Protein AF-M1EPX5-F1 (afdb_monomer_lite)

Sequence (72 aa):
SMKLGQDVLVSSQVSSLLHSILQLYKLHLPADFCIMHLEDRLQEMYLKSKMLSEYLRGHTRVHVKELGVVLG

InterPro domains:
  IPR028086 Folliculin-interacting protein, C-terminal domain [PF14638] (2-72)
  IPR037545 Tripartite DENN domain, FNIP1/2-type [PS51836] (1-72)

Radius of gyration: 16.62 Å; chains: 1; bounding box: 40×30×40 Å

Organism: Mustela putorius furo (NCBI:txid9669)

Secondary structure (DSSP, 8-state):
----SPPPPPPHHHHHHHHHHHHHHHTT--HHHHHHHHHHHHHHHHHHHHHHHHHHTTSS---HHHHHHHH-

pLDDT: mean 86.62, std 13.09, range [54.19, 98.44]

Foldseek 3Di:
DDDDDDDDDDDPLVVVLVVVLVVCVVVVHDPVVSVVSSVVSVVLQVVLVVVVVCCVVVVDDDDVVVNVVSSD

Structure (mmCIF, N/CA/C/O backbone):
data_AF-M1EPX5-F1
#
_entry.id   AF-M1EPX5-F1
#
loop_
_atom_site.group_PDB
_atom_site.id
_atom_site.type_symbol
_atom_site.label_atom_id
_atom_site.label_alt_id
_atom_site.label_comp_id
_atom_site.label_asym_id
_atom_site.label_entity_id
_atom_site.label_seq_id
_atom_site.pdbx_PDB_ins_code
_atom_site.Cartn_x
_atom_site.Cartn_y
_atom_site.Cartn_z
_atom_site.occupancy
_atom_site.B_iso_or_equiv
_atom_site.auth_seq_id
_atom_site.auth_comp_id
_atom_site.auth_asym_id
_atom_site.auth_atom_id
_atom_site.pdbx_PDB_model_num
ATOM 1 N N . SER A 1 1 ? -22.010 -21.009 -21.280 1.00 54.81 1 SER A N 1
ATOM 2 C CA . SER A 1 1 ? -21.852 -20.102 -20.129 1.00 54.81 1 SER A CA 1
ATOM 3 C C . SER A 1 1 ? -21.120 -18.861 -20.614 1.00 54.81 1 SER A C 1
ATOM 5 O O . SER A 1 1 ? -19.973 -18.990 -21.024 1.00 54.81 1 SER A O 1
ATOM 7 N N . MET A 1 2 ? -21.792 -17.711 -20.728 1.00 54.19 2 MET A N 1
ATOM 8 C CA . MET A 1 2 ? -21.156 -16.463 -21.176 1.00 54.19 2 MET A CA 1
ATOM 9 C C . MET A 1 2 ? -20.336 -15.893 -20.016 1.00 54.19 2 MET A C 1
ATOM 11 O O . MET A 1 2 ? -20.899 -15.529 -18.986 1.00 54.19 2 MET A O 1
ATOM 15 N N . LYS A 1 3 ? -19.008 -15.868 -20.160 1.00 68.56 3 LYS A N 1
ATOM 16 C CA . LYS A 1 3 ? -18.105 -15.284 -19.164 1.00 68.56 3 LYS A CA 1
ATOM 17 C C . LYS A 1 3 ? -18.258 -13.761 -19.231 1.00 68.56 3 LYS A C 1
ATOM 19 O O . LYS A 1 3 ? -17.927 -13.154 -20.246 1.00 68.56 3 LYS A O 1
ATOM 24 N N . LEU A 1 4 ? -18.839 -13.162 -18.193 1.00 76.06 4 LEU A N 1
ATOM 25 C CA . LEU A 1 4 ? -19.033 -11.717 -18.104 1.00 76.06 4 LEU A CA 1
ATOM 26 C C . LEU A 1 4 ? -17.729 -11.081 -17.586 1.00 76.06 4 LEU A C 1
ATOM 28 O O . LEU A 1 4 ? -17.426 -11.181 -16.402 1.00 76.06 4 LEU A O 1
ATOM 32 N N . GLY A 1 5 ? -16.956 -10.448 -18.473 1.00 76.25 5 GLY A N 1
ATOM 33 C CA . GLY A 1 5 ? -15.753 -9.681 -18.112 1.00 76.25 5 GLY A CA 1
ATOM 34 C C . GLY A 1 5 ? -14.427 -10.457 -18.106 1.00 76.25 5 GLY A C 1
ATOM 35 O O . GLY A 1 5 ? -14.375 -11.6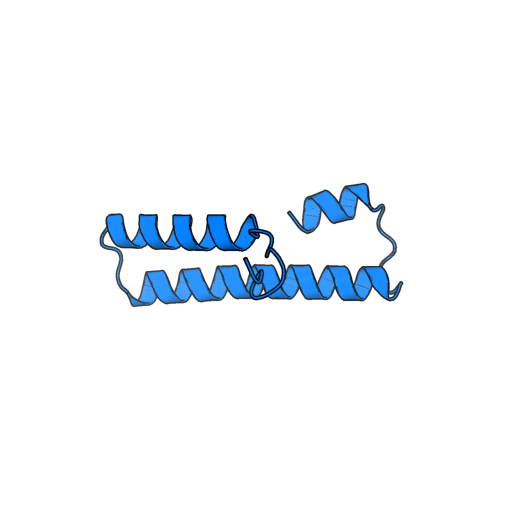62 -18.362 1.00 76.25 5 GLY A O 1
ATOM 36 N N . GLN A 1 6 ? -13.336 -9.721 -17.860 1.00 83.31 6 GLN A N 1
ATOM 37 C CA . GLN A 1 6 ? -11.984 -10.263 -17.686 1.00 83.31 6 GLN A CA 1
ATOM 38 C C . GLN A 1 6 ? -11.728 -10.612 -16.219 1.00 83.31 6 GLN A C 1
ATOM 40 O O . GLN A 1 6 ? -12.172 -9.896 -15.321 1.00 83.31 6 GLN A O 1
ATOM 45 N N . ASP A 1 7 ? -10.976 -11.688 -15.987 1.00 85.50 7 ASP A N 1
ATOM 46 C CA . ASP A 1 7 ? -10.495 -12.022 -14.649 1.00 85.50 7 ASP A CA 1
ATOM 47 C C . ASP A 1 7 ? -9.571 -10.896 -14.159 1.00 85.50 7 ASP A C 1
ATOM 49 O O . ASP A 1 7 ? -8.624 -10.508 -14.847 1.00 85.50 7 ASP A O 1
ATOM 53 N N . VAL A 1 8 ? -9.865 -10.354 -12.978 1.00 85.25 8 VAL A N 1
ATOM 54 C CA . VAL A 1 8 ? -9.089 -9.265 -12.377 1.00 85.25 8 VAL A CA 1
ATOM 55 C C . VAL A 1 8 ? -8.079 -9.860 -11.405 1.00 85.25 8 VAL A C 1
ATOM 57 O O . VAL A 1 8 ? -8.416 -10.729 -10.599 1.00 85.25 8 VAL A O 1
ATOM 60 N N . LEU A 1 9 ? -6.835 -9.392 -11.466 1.00 91.06 9 LEU A N 1
ATOM 61 C CA . LEU A 1 9 ? -5.813 -9.767 -10.492 1.00 91.06 9 LEU A CA 1
ATOM 62 C C . LEU A 1 9 ? -6.037 -9.022 -9.171 1.00 91.06 9 LEU A C 1
ATOM 64 O O . LEU A 1 9 ? -6.511 -7.886 -9.148 1.00 91.06 9 LEU A O 1
ATOM 68 N N . VAL A 1 10 ? -5.644 -9.647 -8.063 1.00 89.88 10 VAL A N 1
ATOM 69 C CA . VAL A 1 10 ? -5.674 -9.013 -6.741 1.00 89.88 10 VAL A CA 1
ATOM 70 C C . VAL A 1 10 ? -4.346 -8.305 -6.492 1.00 89.88 10 VAL A C 1
ATOM 72 O O . VAL A 1 10 ? -3.286 -8.926 -6.535 1.00 89.88 10 VAL A O 1
ATOM 75 N N . SER A 1 11 ? -4.399 -7.007 -6.196 1.00 92.00 11 SER A N 1
ATOM 76 C CA . SER A 1 11 ? -3.218 -6.247 -5.779 1.00 92.00 11 SER A CA 1
ATOM 77 C C . SER A 1 11 ? -2.831 -6.593 -4.337 1.00 92.00 11 SER A C 1
ATOM 79 O O . SER A 1 11 ? -3.637 -6.444 -3.414 1.00 92.00 11 SER A O 1
ATOM 81 N N . SER A 1 12 ? -1.578 -7.010 -4.129 1.00 91.94 12 SER A N 1
ATOM 82 C CA . SER A 1 12 ? -0.999 -7.249 -2.798 1.00 91.94 12 SER A CA 1
ATOM 83 C C . SER A 1 12 ? -1.042 -5.995 -1.919 1.00 91.94 12 SER A C 1
ATOM 85 O O . SER A 1 12 ? -1.305 -6.089 -0.719 1.00 91.94 12 SER A O 1
ATOM 87 N N . GLN A 1 13 ? -0.848 -4.817 -2.519 1.00 92.38 13 GLN A N 1
ATOM 88 C CA . GLN A 1 13 ? -0.876 -3.525 -1.834 1.00 92.38 13 GLN A CA 1
ATOM 89 C C . GLN A 1 13 ? -2.288 -3.185 -1.346 1.00 92.38 13 GLN A C 1
ATOM 91 O O . GLN A 1 13 ? -2.455 -2.778 -0.198 1.00 92.38 13 GLN A O 1
ATOM 96 N N . VAL A 1 14 ? -3.313 -3.438 -2.170 1.00 95.50 14 VAL A N 1
ATOM 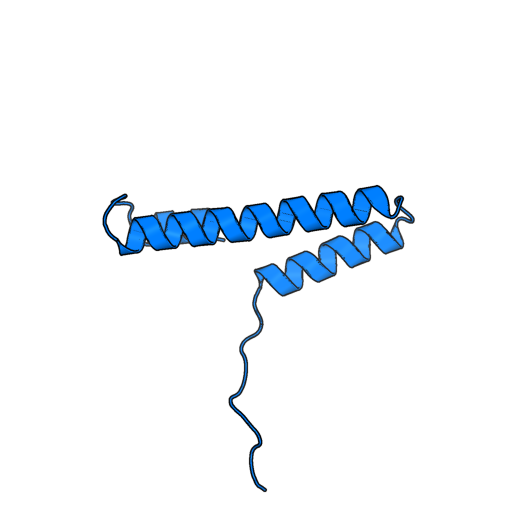97 C CA . VAL A 1 14 ? -4.720 -3.239 -1.779 1.00 95.50 14 VAL A CA 1
ATOM 98 C C . VAL A 1 14 ? -5.129 -4.241 -0.700 1.00 95.50 14 VAL A C 1
A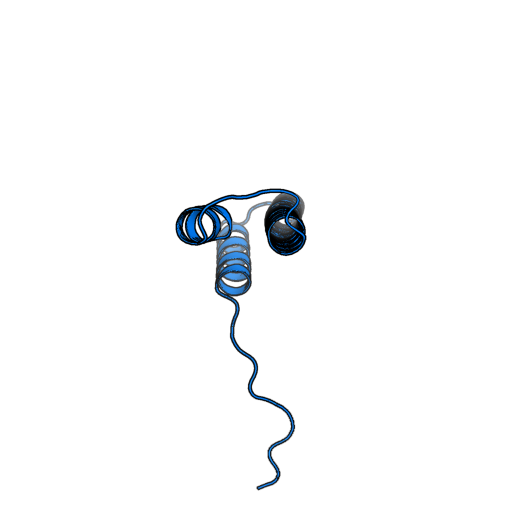TOM 100 O O . VAL A 1 14 ? -5.736 -3.854 0.294 1.00 95.50 14 VAL A O 1
ATOM 103 N N . SER A 1 15 ? -4.750 -5.514 -0.844 1.00 96.31 15 SER A N 1
ATOM 104 C CA . SER A 1 15 ? -5.001 -6.533 0.184 1.00 96.31 15 SER A CA 1
ATOM 105 C C . SER A 1 15 ? -4.377 -6.145 1.534 1.00 96.31 15 SER A C 1
ATOM 107 O O . SER A 1 15 ? -5.052 -6.154 2.564 1.00 96.31 15 SER A O 1
ATOM 109 N N . SER A 1 16 ? -3.115 -5.705 1.527 1.00 95.81 16 SER A N 1
ATOM 110 C CA . SER A 1 16 ? -2.407 -5.262 2.736 1.00 95.81 16 SER A CA 1
ATOM 111 C C . SER A 1 16 ? -3.034 -4.011 3.356 1.00 95.81 16 SER A C 1
ATOM 113 O O . SER A 1 16 ? -3.168 -3.935 4.578 1.00 95.81 16 SER A O 1
ATOM 115 N N . LEU A 1 17 ? -3.473 -3.052 2.531 1.00 97.31 17 LEU A N 1
ATOM 116 C CA . LEU A 1 17 ? -4.208 -1.871 2.983 1.00 97.31 17 LEU A CA 1
ATOM 117 C C . LEU A 1 17 ? -5.481 -2.273 3.734 1.00 97.31 17 LEU A C 1
ATOM 119 O O . LEU A 1 17 ? -5.653 -1.886 4.891 1.00 97.31 17 LEU A O 1
ATOM 123 N N . LEU A 1 18 ? -6.327 -3.100 3.116 1.00 97.81 18 LEU A N 1
ATOM 124 C CA . LEU A 1 18 ? -7.578 -3.563 3.719 1.00 97.81 18 LEU A CA 1
ATOM 125 C C . LEU A 1 18 ? -7.333 -4.325 5.026 1.00 97.81 18 LEU A C 1
ATOM 127 O O . LEU A 1 18 ? -8.014 -4.075 6.021 1.00 97.81 18 LEU A O 1
ATOM 131 N N . HIS A 1 19 ? -6.325 -5.203 5.057 1.00 97.94 19 HIS A N 1
ATOM 132 C CA . HIS A 1 19 ? -5.925 -5.897 6.279 1.00 97.94 19 HIS A CA 1
ATOM 133 C C . HIS A 1 19 ? -5.481 -4.927 7.376 1.00 97.94 19 HIS A C 1
ATOM 135 O O . HIS A 1 19 ? -5.896 -5.091 8.523 1.00 97.94 19 HIS A O 1
ATOM 141 N N . SER A 1 20 ? -4.674 -3.915 7.045 1.00 97.69 20 SER A N 1
ATOM 142 C CA . SER A 1 20 ? -4.211 -2.933 8.028 1.00 97.69 20 SER A CA 1
ATOM 143 C C . SER A 1 20 ? -5.373 -2.130 8.621 1.00 97.69 20 SER A C 1
ATOM 145 O O . SER A 1 20 ? -5.488 -2.053 9.840 1.00 97.69 20 SER A O 1
ATOM 147 N N . ILE A 1 21 ? -6.306 -1.653 7.791 1.00 97.81 21 ILE A N 1
ATOM 148 C CA . ILE A 1 21 ? -7.497 -0.918 8.241 1.00 97.81 21 ILE A CA 1
ATOM 149 C C . ILE A 1 21 ? -8.383 -1.795 9.127 1.00 97.81 21 ILE A C 1
ATOM 151 O O . ILE A 1 21 ? -8.835 -1.352 10.182 1.00 97.81 21 ILE A O 1
ATOM 155 N N . LEU A 1 22 ? -8.586 -3.061 8.750 1.00 97.81 22 LEU A N 1
ATOM 156 C CA . LEU A 1 22 ? -9.346 -4.007 9.564 1.00 97.81 22 LEU A CA 1
ATOM 157 C C . LEU A 1 22 ? -8.712 -4.213 10.947 1.00 97.81 22 LEU A C 1
ATOM 159 O O . LEU A 1 22 ? -9.437 -4.327 11.933 1.00 97.81 22 LEU A O 1
ATOM 163 N N . GLN A 1 23 ? -7.381 -4.270 11.039 1.00 97.94 23 GLN A N 1
ATOM 164 C CA . GLN A 1 23 ? -6.695 -4.401 12.328 1.00 97.94 23 GLN A CA 1
ATOM 165 C C . GLN A 1 23 ? -6.843 -3.141 13.185 1.00 97.94 23 GLN A C 1
ATOM 167 O O . GLN A 1 23 ? -7.150 -3.258 14.369 1.00 97.94 23 GLN A O 1
ATOM 172 N N . LEU A 1 24 ? -6.706 -1.948 12.598 1.00 97.56 24 LEU A N 1
ATOM 173 C CA . LEU A 1 24 ? -6.921 -0.686 13.318 1.00 97.56 24 LEU A CA 1
ATOM 174 C C . LEU A 1 24 ? -8.353 -0.584 13.857 1.00 97.56 24 LEU A C 1
ATOM 176 O O . LEU A 1 24 ? -8.557 -0.225 15.016 1.00 97.56 24 LEU A O 1
ATOM 180 N N . TYR A 1 25 ? -9.335 -0.993 13.050 1.00 96.25 25 TYR A N 1
ATOM 181 C CA . TYR A 1 25 ? -10.731 -1.065 13.469 1.00 96.25 25 TYR A CA 1
ATOM 182 C C . TYR A 1 25 ? -10.944 -2.054 14.627 1.00 96.25 25 TYR A C 1
ATOM 184 O O . TYR A 1 25 ? -11.607 -1.722 15.608 1.00 96.25 25 TYR A O 1
ATOM 192 N N . LYS A 1 26 ? -10.348 -3.253 14.558 1.00 97.69 26 LYS A N 1
ATOM 193 C CA . LYS A 1 26 ? -10.425 -4.267 15.628 1.00 97.69 26 LYS A CA 1
ATOM 194 C C . LYS A 1 26 ? -9.793 -3.812 16.945 1.00 97.69 26 LYS A C 1
ATOM 196 O O . LYS A 1 26 ? -10.182 -4.307 17.997 1.00 97.69 26 LYS A O 1
ATOM 201 N N . LEU A 1 27 ? -8.839 -2.886 16.890 1.00 98.00 27 LEU A N 1
ATOM 202 C CA . LEU A 1 27 ? -8.228 -2.264 18.066 1.00 98.00 27 LEU A CA 1
ATOM 203 C C . LEU A 1 27 ? -9.052 -1.093 18.627 1.00 98.00 27 LEU A C 1
ATOM 205 O O . LEU A 1 27 ? -8.606 -0.446 19.570 1.00 98.00 27 LEU A O 1
ATOM 209 N N . HIS A 1 28 ? -10.239 -0.820 18.073 1.00 96.44 28 HIS A N 1
ATOM 210 C CA . HIS A 1 28 ? -11.106 0.295 18.464 1.00 96.44 28 HIS A CA 1
ATOM 211 C C . HIS A 1 28 ? -10.408 1.662 18.410 1.00 96.44 28 HIS A C 1
ATOM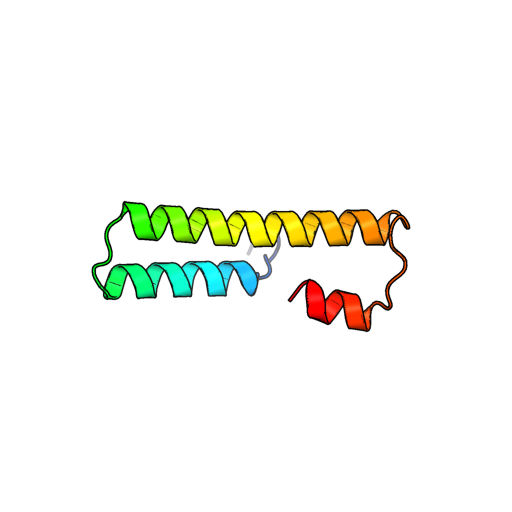 213 O O . HIS A 1 28 ? -10.704 2.553 19.208 1.00 96.44 28 HIS A O 1
ATOM 219 N N . LEU A 1 29 ? -9.485 1.844 17.461 1.00 97.00 29 LEU A N 1
ATOM 220 C CA . LEU A 1 29 ? -8.891 3.155 17.238 1.00 97.00 29 LEU A CA 1
ATOM 221 C C . LEU A 1 29 ? -9.946 4.141 16.712 1.00 97.00 29 LEU A C 1
ATOM 223 O O . LEU A 1 29 ? -10.890 3.727 16.030 1.00 97.00 29 LEU A O 1
ATOM 227 N N . PRO A 1 30 ? -9.798 5.447 17.001 1.00 97.81 30 PRO A N 1
ATOM 228 C CA . PRO A 1 30 ? -10.702 6.464 16.480 1.00 97.81 30 PRO A CA 1
ATOM 229 C C . PRO A 1 30 ? -10.810 6.402 14.954 1.00 97.81 30 PRO A C 1
ATOM 231 O O . PRO A 1 30 ? -9.825 6.133 14.258 1.00 97.81 30 PRO A O 1
ATOM 234 N N . ALA A 1 31 ? -12.000 6.695 14.428 1.00 95.56 31 ALA A N 1
ATOM 235 C CA . ALA A 1 31 ? -12.245 6.695 12.987 1.00 95.56 31 ALA A CA 1
ATOM 236 C C . ALA A 1 31 ? -11.279 7.637 12.250 1.00 95.56 31 ALA A C 1
ATOM 238 O O . ALA A 1 31 ? -10.714 7.244 11.234 1.00 95.56 31 ALA A O 1
ATOM 239 N N . ASP A 1 32 ? -11.002 8.812 12.820 1.00 97.44 32 ASP A N 1
ATOM 240 C CA . ASP A 1 32 ? -10.055 9.786 12.267 1.00 97.44 32 ASP A CA 1
ATOM 241 C C . ASP A 1 32 ? -8.652 9.192 12.091 1.00 97.44 32 ASP A C 1
ATOM 243 O O . ASP A 1 32 ? -7.991 9.437 11.085 1.00 97.44 32 ASP A O 1
ATOM 247 N N . PHE A 1 33 ? -8.217 8.335 13.022 1.00 96.94 33 PHE A N 1
ATOM 248 C CA . PHE A 1 33 ? -6.934 7.642 12.914 1.00 96.94 33 PHE A CA 1
ATOM 249 C C . PHE A 1 33 ? -6.942 6.604 11.786 1.00 96.94 33 PHE A C 1
ATOM 251 O O . PHE A 1 33 ? -5.966 6.468 11.052 1.00 96.94 33 PHE A O 1
ATOM 258 N N . CYS A 1 34 ? -8.053 5.886 11.612 1.00 97.38 34 CYS A N 1
ATOM 259 C CA . CYS A 1 34 ? -8.201 4.915 10.528 1.00 97.38 34 CYS A CA 1
ATOM 260 C C . CYS A 1 34 ? -8.201 5.598 9.152 1.00 97.38 34 CYS A C 1
ATOM 262 O O . CYS A 1 34 ? -7.600 5.076 8.214 1.00 97.38 34 CYS A O 1
ATOM 264 N N . ILE A 1 35 ? -8.854 6.759 9.035 1.00 97.81 35 ILE A N 1
ATOM 265 C CA . ILE A 1 35 ? -8.889 7.553 7.800 1.00 97.81 35 ILE A CA 1
ATOM 266 C C . ILE A 1 35 ? -7.522 8.165 7.498 1.00 97.81 35 ILE A C 1
ATOM 268 O O . ILE A 1 35 ? -7.063 8.064 6.366 1.00 97.81 35 ILE A O 1
ATOM 272 N N . MET A 1 36 ? -6.838 8.713 8.502 1.00 98.12 36 MET A N 1
ATOM 273 C CA . MET A 1 36 ? -5.475 9.224 8.346 1.00 98.12 36 MET A CA 1
ATOM 274 C C . MET A 1 36 ? -4.511 8.120 7.883 1.00 98.12 36 MET A C 1
ATOM 276 O O . MET A 1 36 ? -3.785 8.304 6.911 1.00 98.12 36 MET A O 1
ATOM 280 N N . HIS A 1 37 ? -4.573 6.923 8.483 1.00 97.69 37 HIS A N 1
ATOM 281 C CA . HIS A 1 37 ? -3.779 5.778 8.015 1.00 97.69 37 HIS A CA 1
ATOM 282 C C . HIS A 1 37 ? -4.146 5.365 6.583 1.00 97.69 37 HIS A C 1
ATOM 284 O O . HIS A 1 37 ? -3.265 5.070 5.781 1.00 97.69 37 HIS A O 1
ATOM 290 N N . LEU A 1 38 ? -5.436 5.345 6.231 1.00 98.06 38 LEU A N 1
ATOM 291 C CA . LEU A 1 38 ? -5.878 5.067 4.860 1.00 98.06 38 LEU A CA 1
ATOM 292 C C . LEU A 1 38 ? -5.269 6.063 3.861 1.00 98.06 38 LEU A C 1
ATOM 294 O O . LEU A 1 38 ? -4.760 5.641 2.821 1.00 98.06 38 LEU A O 1
ATOM 298 N N . GLU A 1 39 ? -5.308 7.355 4.182 1.00 98.44 39 GLU A N 1
ATOM 299 C CA . GLU A 1 39 ? -4.742 8.429 3.366 1.00 98.44 39 GLU A CA 1
ATOM 300 C C . GLU A 1 39 ? -3.233 8.242 3.159 1.00 98.44 39 GLU A C 1
ATOM 302 O O . GLU A 1 39 ? -2.780 8.205 2.012 1.00 98.44 39 GLU A O 1
ATOM 307 N N . ASP A 1 40 ? -2.477 7.988 4.231 1.00 97.81 40 ASP A N 1
ATOM 308 C CA . ASP A 1 40 ? -1.033 7.737 4.163 1.00 97.81 40 ASP A CA 1
ATOM 309 C C . ASP A 1 40 ? -0.695 6.556 3.241 1.00 97.81 40 ASP A C 1
ATOM 311 O O . ASP A 1 40 ? 0.209 6.627 2.399 1.00 97.81 40 ASP A O 1
ATOM 315 N N . ARG A 1 41 ? -1.444 5.451 3.349 1.00 97.25 41 ARG A N 1
ATOM 316 C CA . ARG A 1 41 ? -1.222 4.266 2.507 1.00 97.25 41 ARG A CA 1
ATOM 317 C C . ARG A 1 41 ? -1.544 4.530 1.035 1.00 97.25 41 ARG A C 1
ATOM 319 O O . ARG A 1 41 ? -0.835 4.022 0.162 1.00 97.25 41 ARG A O 1
ATOM 326 N N . LEU A 1 42 ? -2.588 5.307 0.745 1.00 97.88 42 LEU A N 1
ATOM 327 C CA . LEU A 1 42 ? -2.927 5.707 -0.624 1.00 97.88 42 LEU A CA 1
ATOM 328 C C . LEU A 1 42 ? -1.873 6.656 -1.202 1.00 97.88 42 LEU A C 1
ATOM 330 O O . LEU A 1 42 ? -1.477 6.501 -2.360 1.00 97.88 42 LEU A O 1
ATOM 334 N N . GLN A 1 43 ? -1.364 7.585 -0.394 1.00 97.44 43 GLN A N 1
ATOM 335 C CA . GLN A 1 43 ? -0.275 8.470 -0.785 1.00 97.44 43 GLN A CA 1
ATOM 336 C C . GLN A 1 43 ? 1.005 7.684 -1.098 1.00 97.44 43 GLN A C 1
ATOM 338 O O . GLN A 1 43 ? 1.652 7.954 -2.111 1.00 97.44 43 GLN A O 1
ATOM 343 N N . GLU A 1 44 ? 1.348 6.664 -0.307 1.00 94.56 44 GLU A N 1
ATOM 344 C CA . GLU A 1 44 ? 2.472 5.769 -0.609 1.00 94.56 44 GLU A CA 1
ATOM 345 C C . GLU A 1 44 ? 2.291 5.071 -1.969 1.00 94.56 44 GLU A C 1
ATOM 347 O O . GLU A 1 44 ? 3.213 5.062 -2.788 1.00 94.56 44 GLU A O 1
ATOM 352 N N . MET A 1 45 ? 1.100 4.526 -2.248 1.00 94.50 45 MET A N 1
ATOM 353 C CA . MET A 1 45 ? 0.796 3.894 -3.540 1.00 94.50 45 MET A CA 1
ATOM 354 C C . MET A 1 45 ? 0.906 4.883 -4.708 1.00 94.50 45 MET A C 1
ATOM 356 O O . MET A 1 45 ? 1.434 4.540 -5.772 1.00 94.50 45 MET A O 1
ATOM 360 N N . TYR A 1 46 ? 0.448 6.122 -4.518 1.00 95.81 46 TYR A N 1
ATOM 361 C CA . TYR A 1 46 ? 0.592 7.184 -5.510 1.00 95.81 46 TYR A CA 1
ATOM 362 C C . TYR A 1 46 ? 2.064 7.519 -5.773 1.00 95.81 46 TYR A C 1
ATOM 364 O O . TYR A 1 46 ? 2.484 7.567 -6.930 1.00 95.81 46 TYR A O 1
ATOM 372 N N . LEU A 1 47 ? 2.871 7.698 -4.724 1.00 93.19 47 LEU A N 1
ATOM 373 C CA . LEU A 1 47 ? 4.295 8.015 -4.855 1.00 93.19 47 LEU A CA 1
ATOM 374 C C . LEU A 1 47 ? 5.067 6.887 -5.551 1.00 93.19 47 LEU A C 1
ATOM 376 O O . LEU A 1 47 ? 5.871 7.159 -6.444 1.00 93.19 47 LEU A O 1
ATOM 380 N N . LYS A 1 48 ? 4.764 5.626 -5.224 1.00 90.81 48 LYS A N 1
ATOM 381 C CA . LYS A 1 48 ? 5.286 4.448 -5.933 1.00 90.81 48 LYS A CA 1
ATOM 382 C C . LYS A 1 48 ? 4.904 4.467 -7.414 1.00 90.81 48 LYS A C 1
ATOM 384 O O . LYS A 1 48 ? 5.760 4.304 -8.281 1.00 90.81 48 LYS A O 1
ATOM 389 N N . SER A 1 49 ? 3.639 4.746 -7.721 1.00 91.88 49 SER A N 1
ATOM 390 C CA . SER A 1 49 ? 3.156 4.842 -9.106 1.00 91.88 49 SER A CA 1
ATOM 391 C C . SER A 1 49 ? 3.842 5.974 -9.879 1.00 91.88 49 SER A C 1
ATOM 393 O O . SER A 1 49 ? 4.215 5.800 -11.041 1.00 91.88 49 SER A O 1
ATOM 395 N N . LYS A 1 50 ? 4.068 7.121 -9.230 1.00 91.12 50 LYS A N 1
ATOM 396 C CA . LYS A 1 50 ? 4.803 8.255 -9.800 1.00 91.12 50 LYS A CA 1
ATOM 397 C C . LYS A 1 50 ? 6.254 7.880 -10.100 1.00 91.12 50 LYS A C 1
ATOM 399 O O . LYS A 1 50 ? 6.708 8.112 -11.217 1.00 91.12 50 LYS A O 1
ATOM 404 N N . MET A 1 51 ? 6.942 7.242 -9.154 1.00 88.69 51 MET A N 1
ATOM 405 C CA . MET A 1 51 ? 8.314 6.769 -9.346 1.00 88.69 51 MET A CA 1
ATOM 406 C C . MET A 1 51 ? 8.408 5.768 -10.500 1.00 88.69 51 MET A C 1
ATOM 408 O O . MET A 1 51 ? 9.282 5.898 -11.353 1.00 88.69 51 MET A O 1
ATOM 412 N N . LEU A 1 52 ? 7.483 4.806 -10.581 1.00 88.81 52 LEU A N 1
ATOM 413 C CA . LEU A 1 52 ? 7.415 3.873 -11.706 1.00 88.81 52 LEU A CA 1
ATOM 414 C C . LEU A 1 52 ? 7.205 4.614 -13.034 1.00 88.81 52 LEU A C 1
ATOM 416 O O . LEU A 1 52 ? 7.862 4.307 -14.026 1.00 88.81 52 LEU A O 1
ATOM 420 N N . SER A 1 53 ? 6.328 5.618 -13.065 1.00 89.00 53 SER A N 1
ATOM 421 C CA . SER A 1 53 ? 6.129 6.437 -14.263 1.00 89.00 53 SER A CA 1
ATOM 422 C C . SER A 1 53 ? 7.390 7.217 -14.650 1.00 89.00 53 SER A C 1
ATOM 424 O O . SER A 1 53 ? 7.677 7.343 -15.839 1.00 89.00 53 SER A O 1
ATOM 426 N N . GLU A 1 54 ? 8.125 7.782 -13.694 1.00 87.81 54 GLU A N 1
ATOM 427 C CA . GLU A 1 54 ? 9.378 8.507 -13.949 1.00 87.81 54 GLU A CA 1
ATOM 428 C C . GLU A 1 54 ? 10.483 7.564 -14.436 1.00 87.81 54 GLU A C 1
ATOM 430 O O . GLU A 1 54 ? 11.205 7.894 -15.381 1.00 87.81 54 GLU A O 1
ATOM 435 N N . TYR A 1 55 ? 10.543 6.363 -13.860 1.00 84.75 55 TYR A N 1
ATOM 436 C CA . TYR A 1 55 ? 11.414 5.283 -14.297 1.00 84.75 55 TYR A CA 1
ATOM 437 C C . TYR A 1 55 ? 11.152 4.897 -15.757 1.00 84.75 55 TYR A C 1
ATOM 439 O O . TYR A 1 55 ? 12.062 4.929 -16.584 1.00 84.75 55 TYR A O 1
ATOM 447 N N . LEU A 1 56 ? 9.893 4.601 -16.099 1.00 83.62 56 LEU A N 1
ATOM 448 C CA . LEU A 1 56 ? 9.493 4.199 -17.451 1.00 83.62 56 LEU A CA 1
ATOM 449 C C . LEU A 1 56 ? 9.715 5.309 -18.489 1.00 83.62 56 LEU A C 1
ATOM 451 O O . LEU A 1 56 ? 9.997 5.017 -19.648 1.00 83.62 56 LEU A O 1
ATOM 455 N N . ARG A 1 57 ? 9.626 6.582 -18.082 1.00 88.31 57 ARG A N 1
ATOM 456 C CA . ARG A 1 57 ? 9.943 7.742 -18.935 1.00 88.31 57 ARG A CA 1
ATOM 457 C C . ARG A 1 57 ? 11.447 7.985 -19.100 1.00 88.31 57 ARG A C 1
ATOM 459 O O . ARG A 1 57 ? 11.834 8.848 -19.880 1.00 88.31 57 ARG A O 1
ATOM 466 N N . GLY A 1 58 ? 12.295 7.248 -18.383 1.00 80.50 58 GLY A N 1
ATOM 467 C CA . GLY A 1 58 ? 13.749 7.390 -18.438 1.00 80.50 58 GLY A CA 1
ATOM 468 C C . GLY A 1 58 ? 14.299 8.579 -17.647 1.00 80.50 58 GLY A C 1
ATOM 469 O O . GLY A 1 58 ? 15.484 8.883 -17.783 1.00 80.50 58 GLY A O 1
ATOM 470 N N . HIS A 1 59 ? 13.482 9.230 -16.809 1.00 71.31 59 HIS A N 1
ATOM 471 C CA . HIS A 1 59 ? 13.922 10.324 -15.934 1.00 71.31 59 HIS A CA 1
ATOM 472 C C . HIS A 1 59 ? 14.771 9.829 -14.750 1.00 71.31 59 HIS A C 1
ATOM 474 O O . HIS A 1 59 ? 15.518 10.602 -14.157 1.00 71.31 59 HIS A O 1
ATOM 480 N N . THR A 1 60 ? 14.702 8.538 -14.410 1.00 66.38 60 THR A N 1
ATOM 481 C CA . THR A 1 60 ? 15.529 7.907 -13.371 1.00 66.38 60 THR A CA 1
ATOM 482 C C . THR A 1 60 ? 15.976 6.533 -13.856 1.00 66.38 60 THR A C 1
ATOM 484 O O . THR A 1 60 ? 15.146 5.683 -14.159 1.00 66.38 60 THR A O 1
ATOM 487 N N . ARG A 1 61 ? 17.289 6.301 -13.965 1.00 63.59 61 ARG A N 1
ATOM 488 C CA . ARG A 1 61 ? 17.855 5.017 -14.413 1.00 63.59 61 ARG A CA 1
ATOM 489 C C . ARG A 1 61 ? 18.334 4.208 -13.209 1.00 63.59 61 ARG A C 1
ATOM 491 O O . ARG A 1 61 ? 19.496 4.295 -12.837 1.00 63.59 61 ARG A O 1
ATOM 498 N N . VAL A 1 62 ? 17.433 3.436 -12.613 1.00 65.88 62 VAL A N 1
ATOM 499 C CA . VAL A 1 62 ? 17.746 2.428 -11.581 1.00 65.88 62 VAL A CA 1
ATOM 500 C C . VAL A 1 62 ? 17.622 1.013 -12.148 1.00 65.88 62 VAL A C 1
ATOM 502 O O . VAL A 1 62 ? 16.930 0.779 -13.143 1.00 65.88 62 VAL A O 1
ATOM 505 N N . HIS A 1 63 ? 18.318 0.037 -11.575 1.00 69.94 63 HIS A N 1
ATOM 506 C CA . HIS A 1 63 ? 18.180 -1.333 -12.065 1.00 69.94 63 HIS A CA 1
ATOM 507 C C . HIS A 1 63 ? 16.770 -1.860 -11.726 1.00 69.94 63 HIS A C 1
ATOM 509 O O . HIS A 1 63 ? 16.265 -1.605 -10.637 1.00 69.94 63 HIS A O 1
ATOM 515 N N . VAL A 1 64 ? 16.119 -2.632 -12.611 1.00 67.25 64 VAL A N 1
ATOM 516 C CA . VAL A 1 64 ? 14.740 -3.142 -12.383 1.00 67.25 64 VAL A CA 1
ATOM 517 C C . VAL A 1 64 ? 14.612 -3.904 -11.052 1.00 67.25 64 VAL A C 1
ATOM 519 O O . VAL A 1 64 ? 13.572 -3.853 -10.402 1.00 67.25 64 VAL A O 1
ATOM 522 N N . LYS A 1 65 ? 15.689 -4.567 -10.601 1.00 62.72 65 LYS A N 1
ATOM 523 C CA . LYS A 1 65 ? 15.740 -5.209 -9.272 1.00 62.72 65 LYS A CA 1
ATOM 524 C C . LYS A 1 65 ? 15.625 -4.215 -8.114 1.00 62.72 65 LYS A C 1
ATOM 526 O O . LYS A 1 65 ? 14.955 -4.519 -7.138 1.00 62.72 65 LYS A O 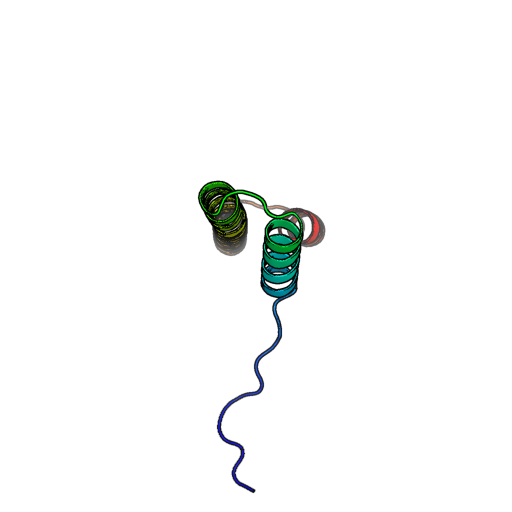1
ATOM 531 N N . GLU A 1 66 ? 16.259 -3.053 -8.216 1.00 65.94 66 GLU A N 1
ATOM 532 C CA . GLU A 1 66 ? 16.182 -1.995 -7.200 1.00 65.94 66 GLU A CA 1
ATOM 533 C C . GLU A 1 66 ? 14.804 -1.330 -7.228 1.00 65.94 66 GLU A C 1
ATOM 535 O O . GLU A 1 66 ? 14.229 -1.049 -6.182 1.00 65.94 66 GLU A O 1
ATOM 540 N N . LEU A 1 67 ? 14.220 -1.181 -8.421 1.00 69.12 67 LEU A N 1
ATOM 541 C CA . LEU A 1 67 ? 12.854 -0.694 -8.583 1.00 69.12 67 LEU A CA 1
ATOM 542 C C . LEU A 1 67 ? 11.831 -1.638 -7.931 1.00 69.12 67 LEU A C 1
ATOM 544 O O . LEU A 1 67 ? 10.930 -1.173 -7.242 1.00 69.12 67 LEU A O 1
ATOM 548 N N . GLY A 1 68 ? 11.993 -2.955 -8.087 1.00 67.12 68 GLY A N 1
ATOM 549 C CA . GLY A 1 68 ? 11.142 -3.948 -7.423 1.00 67.12 68 GLY A CA 1
ATOM 550 C C . GLY A 1 68 ? 11.186 -3.856 -5.894 1.00 67.12 68 GLY A C 1
ATO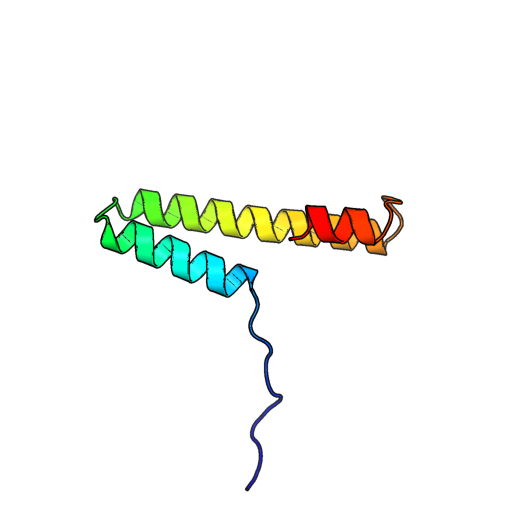M 551 O O . GLY A 1 68 ? 10.160 -4.017 -5.246 1.00 67.12 68 GLY A O 1
ATOM 552 N N . VAL A 1 69 ? 12.346 -3.522 -5.316 1.00 66.44 69 VAL A N 1
ATOM 553 C CA . VAL A 1 69 ? 12.497 -3.320 -3.864 1.00 66.44 69 VAL A CA 1
ATOM 554 C C . VAL A 1 69 ? 11.788 -2.048 -3.389 1.00 66.44 69 VAL A C 1
ATOM 556 O O . VAL A 1 69 ? 11.174 -2.053 -2.326 1.00 66.44 69 VAL A O 1
ATOM 559 N N . VAL A 1 70 ? 11.844 -0.961 -4.164 1.00 67.00 70 VAL A N 1
ATOM 560 C CA . VAL A 1 70 ? 11.240 0.328 -3.777 1.00 67.00 70 VAL A CA 1
ATOM 561 C C . VAL A 1 70 ? 9.728 0.359 -4.020 1.00 67.00 70 VAL A C 1
ATOM 563 O O . VAL A 1 70 ? 8.982 0.983 -3.262 1.00 67.00 70 VAL A O 1
ATOM 566 N N . LEU A 1 71 ? 9.253 -0.322 -5.063 1.00 68.12 71 LEU A N 1
ATOM 567 C CA . LEU A 1 71 ? 7.835 -0.341 -5.410 1.00 68.12 71 LEU A CA 1
ATOM 568 C C . LEU A 1 71 ? 7.020 -1.325 -4.567 1.00 68.12 71 LEU A C 1
ATOM 570 O O . LEU A 1 71 ? 5.839 -1.051 -4.366 1.00 68.12 71 LEU A O 1
ATOM 574 N N . GLY A 1 72 ? 7.649 -2.358 -3.992 1.00 60.94 72 GLY A N 1
ATOM 575 C CA . GLY A 1 72 ? 7.019 -3.288 -3.047 1.00 60.94 72 GLY A CA 1
ATOM 576 C C . GLY A 1 72 ? 6.005 -4.224 -3.687 1.00 60.94 72 GLY A C 1
ATOM 577 O O . GLY A 1 72 ? 4.896 -3.745 -4.028 1.00 60.94 72 GLY A O 1
#